Protein AF-A0A9E6CEK7-F1 (afdb_monomer)

Foldseek 3Di:
DVVVVVVVVVVVVVVVVVVQVVVLVVVVVVLVVVQVVQVVVVWDKDWDADPDDDPPPDDSGDIDTDDPDDPCVVPNDD

pLDDT: mean 76.99, std 12.07, range [49.81, 93.88]

Solvent-accessible surface area (backbone atoms only — not comparable to full-atom values): 4801 Å² total; per-residue (Å²): 114,77,65,59,58,52,54,51,46,53,55,50,52,55,51,50,52,52,50,47,50,52,52,45,52,53,50,43,52,51,52,49,54,54,46,51,56,42,47,76,73,72,38,60,68,50,76,47,80,48,94,68,70,57,94,90,71,74,62,71,48,51,79,48,69,66,76,93,71,58,66,50,80,77,75,47,84,130

Radius of gyration: 18.06 Å; Cα contacts (8 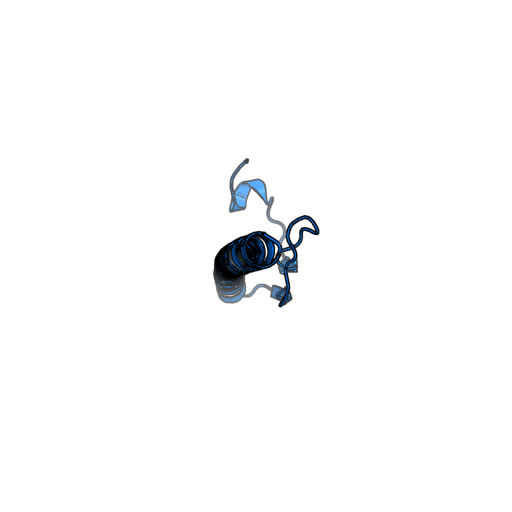Å, |Δi|>4): 52; chains: 1; bounding box: 44×20×52 Å

Mean predicted aligned error: 8.45 Å

Structure (mmCIF, N/CA/C/O backbone):
data_AF-A0A9E6CEK7-F1
#
_entry.id   AF-A0A9E6CEK7-F1
#
loop_
_atom_site.group_PDB
_atom_site.id
_atom_site.type_symbol
_atom_site.label_atom_id
_atom_site.label_alt_id
_atom_site.label_comp_id
_atom_site.label_asym_id
_atom_site.label_entity_id
_atom_site.label_seq_id
_atom_site.pdbx_PDB_ins_code
_atom_site.Cartn_x
_atom_site.Cartn_y
_atom_site.Cartn_z
_atom_site.occupancy
_atom_site.B_iso_or_equiv
_atom_site.auth_seq_id
_atom_site.auth_comp_id
_atom_site.auth_asym_id
_atom_site.auth_atom_id
_atom_site.pdbx_PDB_model_num
ATOM 1 N N . MET A 1 1 ? 24.266 -3.679 -30.775 1.00 51.94 1 MET A N 1
ATOM 2 C CA . MET A 1 1 ? 22.792 -3.555 -30.697 1.00 51.94 1 MET A CA 1
ATOM 3 C C . MET A 1 1 ? 22.167 -4.334 -29.540 1.00 51.94 1 MET A C 1
ATOM 5 O O . MET A 1 1 ? 21.438 -3.722 -28.783 1.00 51.94 1 MET A O 1
ATOM 9 N N . GLY A 1 2 ? 22.452 -5.627 -29.318 1.00 58.06 2 GLY A N 1
ATOM 10 C CA . GLY A 1 2 ? 21.818 -6.383 -28.212 1.00 58.06 2 GLY A CA 1
ATOM 11 C C . GLY A 1 2 ? 22.157 -5.924 -26.778 1.00 58.06 2 GLY A C 1
ATOM 12 O O . GLY A 1 2 ? 21.359 -6.136 -25.872 1.00 58.06 2 GLY A O 1
ATOM 13 N N . TYR A 1 3 ? 23.312 -5.280 -26.569 1.00 61.75 3 TYR A N 1
ATOM 14 C CA . TYR A 1 3 ? 23.701 -4.711 -25.268 1.00 61.75 3 TYR A CA 1
ATOM 15 C C . TYR A 1 3 ? 22.901 -3.448 -24.910 1.00 61.75 3 TYR A C 1
ATOM 17 O O . TYR A 1 3 ? 22.573 -3.234 -23.752 1.00 61.75 3 TYR A O 1
ATOM 25 N N . GLU A 1 4 ? 22.494 -2.668 -25.912 1.00 82.69 4 GLU A N 1
ATOM 26 C CA . GLU A 1 4 ? 21.802 -1.390 -25.718 1.00 82.69 4 GLU A CA 1
ATOM 27 C C . GLU A 1 4 ? 20.368 -1.579 -25.202 1.00 82.69 4 GLU A C 1
ATOM 29 O O . GLU A 1 4 ? 19.941 -0.887 -24.282 1.00 82.69 4 GLU A O 1
ATOM 34 N N . LEU A 1 5 ? 19.648 -2.582 -25.720 1.00 92.00 5 LEU A N 1
ATOM 35 C CA . LEU A 1 5 ? 18.304 -2.918 -25.238 1.00 92.00 5 LEU A CA 1
ATOM 36 C C . LEU A 1 5 ? 18.319 -3.538 -23.836 1.00 92.00 5 LEU A C 1
ATOM 38 O O . LEU A 1 5 ? 17.416 -3.271 -23.049 1.00 92.00 5 LEU A O 1
ATOM 42 N N . LYS A 1 6 ? 19.339 -4.344 -23.508 1.00 91.06 6 LYS A N 1
ATOM 43 C CA . LYS A 1 6 ? 19.492 -4.919 -22.161 1.00 91.06 6 LYS A CA 1
ATOM 44 C C . LYS A 1 6 ? 19.745 -3.835 -21.120 1.00 91.06 6 LYS A C 1
ATOM 46 O O . LYS A 1 6 ? 19.107 -3.853 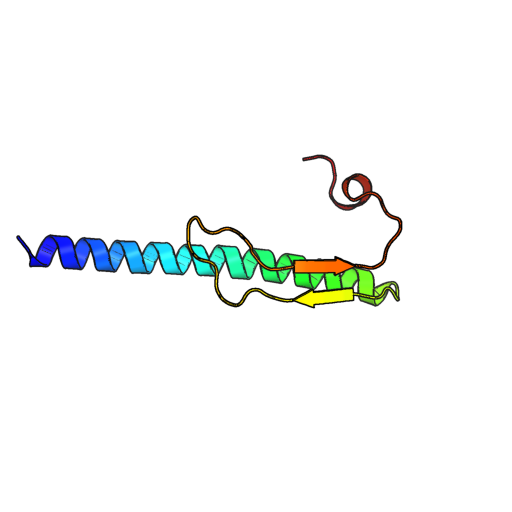-20.072 1.00 91.06 6 LYS A O 1
ATOM 51 N N . ASP A 1 7 ? 20.617 -2.881 -21.429 1.00 93.19 7 ASP A N 1
ATOM 52 C CA . ASP A 1 7 ? 20.917 -1.767 -20.529 1.00 93.19 7 ASP A CA 1
ATOM 53 C C . ASP A 1 7 ? 19.726 -0.813 -20.389 1.00 93.19 7 ASP A C 1
ATOM 55 O O . ASP A 1 7 ? 19.443 -0.337 -19.288 1.00 93.19 7 ASP A O 1
ATOM 59 N N . LEU A 1 8 ? 19.001 -0.554 -21.484 1.00 93.81 8 LEU A N 1
ATOM 60 C CA . LEU A 1 8 ? 17.770 0.235 -21.448 1.00 93.81 8 LEU A CA 1
ATOM 61 C C . LEU A 1 8 ? 16.717 -0.445 -20.566 1.00 93.81 8 LEU A C 1
ATOM 63 O O . LEU A 1 8 ? 16.170 0.194 -19.671 1.00 93.81 8 LEU A O 1
ATOM 67 N N . TRP A 1 9 ? 16.492 -1.748 -20.760 1.00 90.44 9 TRP A N 1
ATOM 68 C CA . TRP A 1 9 ? 15.566 -2.523 -19.939 1.00 90.44 9 TRP A CA 1
ATOM 69 C C . TRP A 1 9 ? 15.964 -2.525 -18.462 1.00 90.44 9 TRP A C 1
ATOM 71 O O . TRP A 1 9 ? 15.123 -2.244 -17.617 1.00 90.44 9 TRP A O 1
ATOM 81 N N . ALA A 1 10 ? 17.237 -2.772 -18.139 1.00 92.69 10 ALA A N 1
ATOM 82 C CA . ALA A 1 10 ? 17.706 -2.796 -16.754 1.00 92.69 10 ALA A CA 1
ATOM 83 C C . ALA A 1 10 ? 17.485 -1.451 -16.041 1.00 92.69 10 ALA A C 1
ATOM 85 O O . ALA A 1 10 ? 17.061 -1.422 -14.887 1.00 92.69 10 ALA A O 1
ATOM 86 N N . LYS A 1 11 ? 17.724 -0.328 -16.734 1.00 93.88 11 LYS A N 1
ATOM 87 C CA . LYS A 1 11 ? 17.448 1.016 -16.202 1.00 93.88 11 LYS A CA 1
ATOM 88 C C . LYS A 1 11 ? 15.953 1.250 -15.994 1.00 93.88 11 LYS A C 1
ATOM 90 O O . LYS A 1 11 ? 15.567 1.807 -14.966 1.00 93.88 11 LYS A O 1
ATOM 95 N N . THR A 1 12 ? 15.121 0.828 -16.946 1.00 90.56 12 THR A N 1
ATOM 96 C CA . THR A 1 12 ? 13.663 0.948 -16.844 1.00 90.56 12 THR A CA 1
ATOM 97 C C . THR A 1 12 ? 13.109 0.100 -15.701 1.00 90.56 12 THR A C 1
ATOM 99 O O . THR A 1 12 ? 12.400 0.642 -14.860 1.00 90.56 12 THR A O 1
ATOM 102 N N . ASP A 1 13 ? 13.469 -1.183 -15.619 1.00 87.62 13 ASP A N 1
ATOM 103 C CA . ASP A 1 13 ? 13.028 -2.105 -14.561 1.00 87.62 13 ASP A CA 1
ATOM 104 C C . ASP A 1 13 ? 13.437 -1.592 -13.175 1.00 87.62 13 ASP A C 1
ATOM 106 O O . ASP A 1 13 ? 12.598 -1.485 -12.284 1.00 87.62 13 ASP A O 1
ATOM 110 N N . ALA A 1 14 ? 14.689 -1.151 -13.006 1.00 90.50 14 ALA A N 1
ATOM 111 C CA . ALA A 1 14 ? 15.147 -0.578 -11.742 1.00 90.50 14 ALA A CA 1
ATOM 112 C C . ALA A 1 14 ? 14.344 0.671 -11.335 1.00 90.50 14 ALA A C 1
ATOM 114 O O . ALA A 1 14 ? 13.985 0.830 -10.165 1.00 90.50 14 ALA A O 1
ATOM 115 N N . ARG A 1 15 ? 14.034 1.559 -12.291 1.00 91.88 15 ARG A N 1
ATOM 116 C CA . ARG A 1 15 ? 13.241 2.763 -12.013 1.00 91.88 15 ARG A CA 1
ATOM 117 C C . ARG A 1 15 ? 11.793 2.426 -11.672 1.00 91.88 15 ARG A C 1
ATOM 119 O O . ARG A 1 15 ? 11.267 3.007 -10.727 1.00 91.88 15 ARG A O 1
ATOM 126 N N . VAL A 1 16 ? 11.166 1.514 -12.415 1.00 87.12 16 VAL A N 1
ATOM 127 C CA . VAL A 1 16 ? 9.787 1.073 -12.155 1.00 87.12 16 VAL A CA 1
ATOM 128 C C . VAL A 1 16 ? 9.695 0.444 -10.769 1.00 87.12 16 VAL A C 1
ATOM 130 O O . VAL A 1 16 ? 8.892 0.913 -9.971 1.00 87.12 16 VAL A O 1
ATOM 133 N N . ARG A 1 17 ? 10.591 -0.489 -10.424 1.00 83.44 17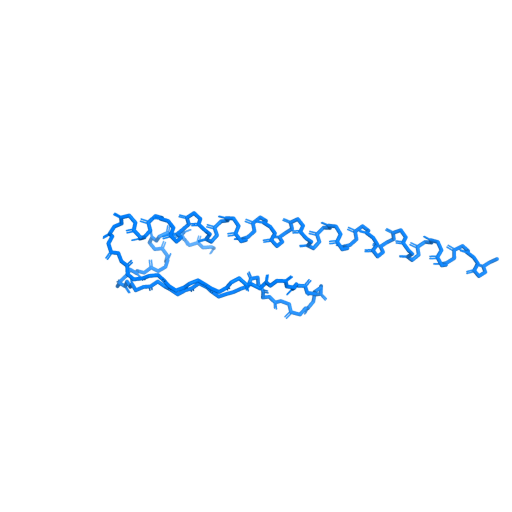 ARG A N 1
ATOM 134 C CA . ARG A 1 17 ? 10.621 -1.121 -9.093 1.00 83.44 17 ARG A CA 1
ATOM 135 C C . ARG A 1 17 ? 10.798 -0.129 -7.953 1.00 83.44 17 ARG A C 1
ATOM 137 O O . ARG A 1 17 ? 10.156 -0.251 -6.916 1.00 83.44 17 ARG A O 1
ATOM 144 N N . SER A 1 18 ? 11.657 0.872 -8.141 1.00 87.00 18 SER A N 1
ATOM 145 C CA . SER A 1 18 ? 11.829 1.933 -7.147 1.00 87.00 18 SER A CA 1
ATOM 146 C C . SER A 1 18 ? 10.544 2.735 -6.937 1.00 87.00 18 SER A C 1
ATOM 148 O O . SER A 1 18 ? 10.240 3.082 -5.801 1.00 87.00 18 SER A O 1
ATOM 150 N N . LEU A 1 19 ? 9.810 3.041 -8.010 1.00 86.62 19 LEU A N 1
ATOM 151 C CA . LEU A 1 19 ? 8.544 3.771 -7.922 1.00 86.62 19 LEU A CA 1
ATOM 152 C C . LEU A 1 19 ? 7.443 2.910 -7.300 1.00 86.62 19 LEU A C 1
ATOM 154 O O . LEU A 1 19 ? 6.681 3.406 -6.479 1.00 86.62 19 LEU A O 1
ATOM 158 N N . GLU A 1 20 ? 7.370 1.625 -7.650 1.00 81.81 20 GLU A N 1
ATOM 159 C CA . GLU A 1 20 ? 6.448 0.681 -7.012 1.00 81.81 20 GLU A CA 1
ATOM 160 C C . GLU A 1 20 ? 6.675 0.641 -5.501 1.00 81.81 20 GLU A C 1
ATOM 162 O O . GLU A 1 20 ? 5.722 0.794 -4.740 1.00 81.81 20 GLU A O 1
ATOM 167 N N . GLN A 1 21 ? 7.933 0.512 -5.069 1.00 81.81 21 GLN A N 1
ATOM 168 C CA . GLN A 1 21 ? 8.276 0.497 -3.650 1.00 81.81 21 GLN A CA 1
ATOM 169 C C . GLN A 1 21 ? 7.866 1.800 -2.950 1.00 81.81 21 GLN A C 1
ATOM 171 O O . GLN A 1 21 ? 7.255 1.753 -1.887 1.00 81.81 21 GLN A O 1
ATOM 176 N N . GLU A 1 22 ? 8.134 2.958 -3.559 1.00 86.44 22 GLU A N 1
ATOM 177 C CA . GLU A 1 22 ? 7.761 4.263 -2.999 1.00 86.44 22 GLU A CA 1
ATOM 178 C C . GLU A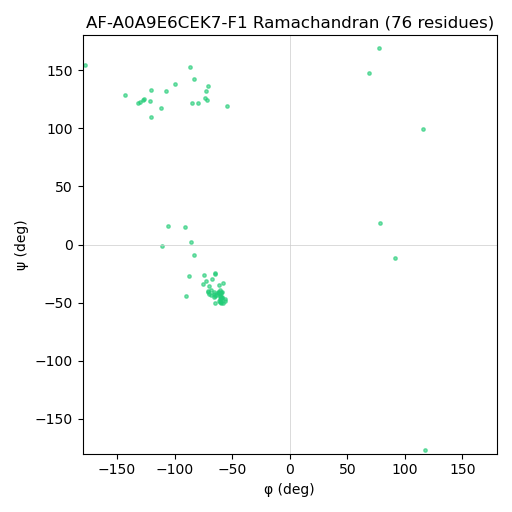 1 22 ? 6.238 4.409 -2.827 1.00 86.44 22 GLU A C 1
ATOM 180 O O . GLU A 1 22 ? 5.764 4.900 -1.797 1.00 86.44 22 GLU A O 1
ATOM 185 N N . ILE A 1 23 ? 5.455 3.937 -3.802 1.00 82.81 23 ILE A N 1
ATOM 186 C CA . ILE A 1 23 ? 3.988 3.943 -3.726 1.00 82.81 23 ILE A CA 1
ATOM 187 C C . ILE A 1 23 ? 3.508 3.012 -2.603 1.00 82.81 23 ILE A C 1
ATOM 189 O O . ILE A 1 23 ? 2.641 3.399 -1.814 1.00 82.81 23 ILE A O 1
ATOM 193 N N . VAL A 1 24 ? 4.076 1.805 -2.505 1.00 79.81 24 VAL A N 1
ATOM 194 C CA . VAL A 1 24 ? 3.750 0.834 -1.448 1.00 79.81 24 VAL A CA 1
ATOM 195 C C . VAL A 1 24 ? 4.039 1.410 -0.071 1.00 79.81 24 VAL A C 1
ATOM 197 O O . VAL A 1 24 ? 3.157 1.400 0.788 1.00 79.81 24 VAL A O 1
ATOM 200 N N . ASP A 1 25 ? 5.233 1.962 0.127 1.00 83.50 25 ASP A N 1
ATOM 201 C CA . ASP A 1 25 ? 5.649 2.534 1.405 1.00 83.50 25 ASP A CA 1
ATOM 202 C C . ASP A 1 25 ? 4.744 3.704 1.802 1.00 83.50 25 ASP A C 1
ATOM 204 O O . ASP A 1 25 ? 4.316 3.803 2.955 1.00 83.50 25 ASP A O 1
ATOM 208 N N . THR A 1 26 ? 4.388 4.558 0.839 1.00 85.56 26 THR A N 1
ATOM 209 C CA . THR A 1 26 ? 3.458 5.673 1.055 1.00 85.56 26 THR A CA 1
ATOM 210 C C . THR A 1 26 ? 2.097 5.172 1.537 1.00 85.56 26 THR A C 1
ATOM 212 O O . THR A 1 26 ? 1.578 5.655 2.547 1.00 85.56 26 THR A O 1
ATOM 215 N N . PHE A 1 27 ? 1.524 4.175 0.857 1.00 81.44 27 PHE A N 1
ATOM 216 C CA . PHE A 1 27 ? 0.201 3.659 1.202 1.00 81.44 27 PHE A CA 1
ATOM 217 C C . PHE A 1 27 ? 0.203 2.892 2.529 1.00 81.44 27 PHE A C 1
ATOM 219 O O . PHE A 1 27 ? -0.682 3.096 3.358 1.00 81.44 27 PHE A O 1
ATOM 226 N N . ILE A 1 28 ? 1.217 2.059 2.779 1.00 81.12 28 ILE A N 1
ATOM 227 C CA . ILE A 1 28 ? 1.368 1.341 4.052 1.00 81.12 28 ILE A CA 1
ATOM 228 C C . ILE A 1 28 ? 1.494 2.329 5.211 1.00 81.12 28 ILE A C 1
ATOM 230 O O . ILE A 1 28 ? 0.839 2.147 6.236 1.00 81.12 28 ILE A O 1
ATOM 234 N N . ASN A 1 29 ? 2.290 3.390 5.062 1.00 86.38 29 ASN A N 1
ATOM 235 C CA . ASN A 1 29 ? 2.427 4.403 6.105 1.00 86.38 29 ASN A CA 1
ATOM 236 C C . ASN A 1 29 ? 1.096 5.105 6.391 1.00 86.38 29 ASN A C 1
ATOM 238 O O . ASN A 1 29 ? 0.739 5.261 7.557 1.00 86.38 29 ASN A O 1
ATOM 242 N N . PHE A 1 30 ? 0.321 5.438 5.358 1.00 85.81 30 PHE A N 1
ATOM 243 C CA . PHE A 1 30 ? -1.033 5.958 5.541 1.00 85.81 30 PHE A CA 1
ATOM 244 C C . PHE A 1 30 ? -1.924 4.979 6.325 1.00 85.81 30 PHE A C 1
ATOM 246 O O . PHE A 1 30 ? -2.516 5.362 7.334 1.00 85.81 30 PHE A O 1
ATOM 253 N N . LEU A 1 31 ? -1.968 3.700 5.932 1.00 83.69 31 LEU A N 1
ATOM 254 C CA . LEU A 1 31 ? -2.768 2.687 6.632 1.00 83.69 31 LEU A CA 1
ATOM 255 C C . LEU A 1 31 ? -2.330 2.491 8.090 1.00 83.69 31 LEU A C 1
ATOM 257 O O . LEU A 1 31 ? -3.179 2.277 8.956 1.00 83.69 31 LEU A O 1
ATOM 261 N N . ARG A 1 32 ? -1.029 2.602 8.386 1.00 84.94 32 ARG A N 1
ATOM 262 C CA . ARG A 1 32 ? -0.503 2.565 9.761 1.00 84.94 32 ARG A CA 1
ATOM 263 C C . ARG A 1 32 ? -1.002 3.741 10.591 1.00 84.94 32 ARG A C 1
ATOM 265 O O . ARG A 1 32 ? -1.383 3.531 11.740 1.00 84.94 32 ARG A O 1
ATOM 272 N N . GLU A 1 33 ? -1.019 4.952 10.043 1.00 89.31 33 GLU A N 1
ATOM 273 C CA . GLU A 1 33 ? -1.541 6.123 10.758 1.00 89.31 33 GLU A CA 1
ATOM 274 C C . GLU A 1 33 ? -3.049 6.004 11.014 1.00 89.31 33 GLU A C 1
ATOM 276 O O . GLU A 1 33 ? -3.501 6.247 12.134 1.00 89.31 33 GLU A O 1
ATOM 281 N N . VAL A 1 34 ? -3.818 5.512 10.036 1.00 85.38 34 VAL A N 1
ATOM 282 C CA . VAL A 1 34 ? -5.247 5.205 10.223 1.00 85.38 34 VAL A CA 1
ATOM 283 C C . VAL A 1 34 ? -5.436 4.145 11.317 1.00 85.38 34 VAL A C 1
ATOM 285 O O . VAL A 1 34 ? -6.240 4.325 12.230 1.00 85.38 34 VAL A O 1
ATOM 288 N N . ALA A 1 35 ? -4.664 3.057 11.285 1.00 85.12 35 ALA A N 1
ATOM 289 C CA . ALA A 1 35 ? -4.726 2.013 12.304 1.00 85.12 35 ALA A CA 1
ATOM 290 C C . ALA A 1 35 ? -4.417 2.554 13.710 1.00 85.12 35 ALA A C 1
ATOM 292 O O . ALA A 1 35 ? -5.153 2.268 14.656 1.00 85.12 35 ALA A O 1
ATOM 293 N N . LYS A 1 36 ? -3.365 3.373 13.853 1.00 87.00 36 LYS A N 1
ATOM 294 C CA . LYS A 1 36 ? -3.010 4.028 15.123 1.00 87.00 36 LYS A CA 1
ATOM 295 C C . LYS A 1 36 ? -4.143 4.909 15.637 1.00 87.00 36 LYS A C 1
ATOM 297 O O . LYS A 1 36 ? -4.463 4.830 16.821 1.00 87.00 36 LYS A O 1
ATOM 302 N N . HIS A 1 37 ? -4.755 5.704 14.760 1.00 88.06 37 HIS A N 1
ATOM 303 C CA . HIS A 1 37 ? -5.873 6.575 15.115 1.00 88.06 37 HIS A CA 1
ATOM 304 C C . HIS A 1 37 ? -7.028 5.787 15.749 1.00 88.06 37 HIS A C 1
ATOM 306 O O . HIS A 1 37 ? -7.516 6.151 16.817 1.00 88.06 37 HIS A O 1
ATOM 312 N N . TYR A 1 38 ? -7.420 4.660 15.151 1.00 85.44 38 TYR A N 1
ATOM 313 C CA . TYR A 1 38 ? -8.517 3.838 15.671 1.00 85.44 38 TYR A CA 1
ATOM 314 C C . TYR A 1 38 ? -8.149 3.012 16.906 1.00 85.44 38 TYR A C 1
ATOM 316 O O . TYR A 1 38 ? -8.974 2.868 17.811 1.00 85.44 38 TYR A O 1
ATOM 324 N N . LEU A 1 39 ? -6.906 2.531 17.003 1.00 85.44 39 LEU A N 1
ATOM 325 C CA . LEU A 1 39 ? -6.408 1.884 18.221 1.00 85.44 39 LEU A CA 1
ATOM 326 C C . LEU A 1 39 ? -6.442 2.840 19.422 1.00 85.44 39 LEU A C 1
ATOM 328 O O . LEU A 1 39 ? -6.826 2.435 20.517 1.00 85.44 39 LEU A O 1
ATOM 332 N N . GLN A 1 40 ? -6.103 4.119 19.225 1.00 89.50 40 GLN A N 1
ATOM 333 C CA . GLN A 1 40 ? -6.175 5.145 20.275 1.00 89.50 40 GLN A CA 1
ATOM 334 C C . GLN A 1 40 ? -7.608 5.416 20.758 1.00 89.50 40 GLN A C 1
ATOM 336 O O . GLN A 1 40 ? -7.797 5.830 21.898 1.00 89.50 40 GLN A O 1
ATOM 341 N N . GLN A 1 41 ? -8.615 5.142 19.927 1.00 88.06 41 GLN A N 1
ATOM 342 C CA . GLN A 1 41 ? -10.031 5.215 20.300 1.00 88.06 41 GLN A CA 1
ATOM 343 C C . GLN A 1 41 ? -10.552 3.926 20.961 1.00 88.06 41 GLN A C 1
ATOM 345 O O . GLN A 1 41 ? -11.740 3.830 21.263 1.00 88.06 41 GLN A O 1
ATOM 350 N N . GLY A 1 42 ? -9.691 2.924 21.170 1.00 86.75 42 GLY A N 1
ATOM 351 C CA . GLY A 1 42 ? -10.062 1.640 21.765 1.00 86.75 42 GLY A CA 1
ATOM 352 C C . GLY A 1 42 ? -10.756 0.671 20.805 1.00 86.75 42 GLY A C 1
ATOM 353 O O . GLY A 1 42 ? -11.404 -0.265 21.270 1.00 86.75 42 GLY A O 1
ATOM 354 N N . ARG A 1 43 ? -10.647 0.875 19.484 1.00 86.25 43 ARG A N 1
ATOM 355 C CA . ARG A 1 43 ? -11.261 -0.016 18.488 1.00 86.25 43 ARG A CA 1
ATOM 356 C C . ARG A 1 43 ? -10.370 -1.196 18.126 1.00 86.25 43 ARG A C 1
ATOM 358 O O . ARG A 1 43 ? -9.142 -1.097 18.157 1.00 86.25 43 ARG A O 1
ATOM 365 N N . LEU A 1 44 ? -10.996 -2.296 17.707 1.00 84.94 44 LEU A N 1
ATOM 366 C CA . LEU A 1 44 ? -10.286 -3.427 17.126 1.00 84.94 44 LEU A CA 1
ATOM 367 C C . LEU A 1 44 ? -9.810 -3.076 15.708 1.00 84.94 44 LEU A C 1
ATOM 369 O O . LEU A 1 44 ? -10.598 -2.692 14.841 1.00 84.94 44 LEU A O 1
ATOM 373 N N . VAL A 1 45 ? -8.511 -3.250 15.463 1.00 82.44 45 VAL A N 1
ATOM 374 C CA . VAL A 1 45 ? -7.895 -3.024 14.153 1.00 82.44 45 VAL A CA 1
ATOM 375 C C . VAL A 1 45 ? -7.125 -4.267 13.728 1.00 82.44 45 VAL A C 1
ATOM 377 O O . VAL A 1 45 ? -6.241 -4.737 14.443 1.00 82.44 45 VAL A O 1
ATOM 380 N N . TYR A 1 46 ? -7.436 -4.782 12.540 1.00 78.88 46 TYR A N 1
ATOM 381 C CA . TYR A 1 46 ? -6.664 -5.822 11.872 1.00 78.88 46 TYR A CA 1
ATOM 382 C C . TYR A 1 46 ? -5.989 -5.237 10.635 1.00 78.88 46 TYR A C 1
ATOM 384 O O . TYR A 1 46 ? -6.655 -4.812 9.688 1.00 78.88 46 TYR A O 1
ATOM 392 N N . PHE A 1 47 ? -4.657 -5.240 10.629 1.00 76.50 47 PHE A N 1
ATOM 393 C CA . PHE A 1 47 ? -3.870 -4.730 9.517 1.00 76.50 47 PHE A CA 1
ATOM 394 C C . PHE A 1 47 ? -2.959 -5.815 8.948 1.00 76.50 47 PHE A C 1
ATOM 396 O O . PHE A 1 47 ? -2.151 -6.400 9.670 1.00 76.50 47 PHE A O 1
ATOM 403 N N . ARG A 1 48 ? -3.091 -6.077 7.644 1.00 75.88 48 ARG A N 1
ATOM 404 C CA . ARG A 1 48 ? -2.198 -6.958 6.892 1.00 75.88 48 ARG A CA 1
ATOM 405 C C . ARG A 1 48 ? -1.553 -6.178 5.752 1.00 75.88 48 ARG A C 1
ATOM 407 O O . ARG A 1 48 ? -2.212 -5.832 4.769 1.00 75.88 48 ARG A O 1
ATOM 414 N N . GLU A 1 49 ? -0.257 -5.941 5.900 1.00 69.00 49 GLU A N 1
ATOM 415 C CA . GLU A 1 49 ? 0.595 -5.325 4.886 1.00 69.00 49 GLU A CA 1
ATOM 416 C C . GLU A 1 49 ? 0.814 -6.295 3.718 1.00 69.00 49 GLU A C 1
ATOM 418 O O . GLU A 1 49 ? 1.066 -7.486 3.930 1.00 69.00 49 GLU A O 1
ATOM 423 N N . ASN A 1 50 ? 0.735 -5.792 2.484 1.00 66.00 50 ASN A N 1
ATOM 424 C CA . ASN A 1 50 ? 1.281 -6.514 1.340 1.00 66.00 50 ASN A CA 1
ATOM 425 C C . ASN A 1 50 ? 2.767 -6.181 1.244 1.00 66.00 50 ASN A C 1
ATOM 427 O O . ASN A 1 50 ? 3.143 -5.021 1.126 1.00 66.00 50 ASN A O 1
ATOM 431 N N . THR A 1 51 ? 3.610 -7.206 1.293 1.00 60.94 51 THR A N 1
ATOM 432 C CA . THR A 1 51 ? 5.068 -7.050 1.208 1.00 60.94 51 THR A CA 1
ATOM 433 C C . THR A 1 51 ? 5.569 -6.940 -0.230 1.00 60.94 51 THR A C 1
ATOM 435 O O . THR A 1 51 ? 6.746 -6.670 -0.443 1.00 60.94 51 THR A O 1
ATOM 438 N N . VAL A 1 52 ? 4.698 -7.185 -1.213 1.00 59.34 52 VAL A N 1
ATOM 439 C CA . VAL A 1 52 ? 5.011 -7.156 -2.643 1.00 59.34 52 VAL A CA 1
ATOM 440 C C . VAL A 1 52 ? 3.807 -6.587 -3.386 1.00 59.34 52 VAL A C 1
ATOM 442 O O . VAL A 1 52 ? 2.688 -7.061 -3.192 1.00 59.34 52 VAL A O 1
ATOM 445 N N . VAL A 1 53 ? 4.039 -5.586 -4.233 1.00 61.69 53 VAL A N 1
ATOM 446 C CA . VAL A 1 53 ? 3.054 -5.076 -5.191 1.00 61.69 53 VAL A CA 1
ATOM 447 C C . VAL A 1 53 ? 3.706 -5.087 -6.560 1.00 61.69 53 VAL A C 1
ATOM 449 O O . VAL A 1 53 ? 4.779 -4.518 -6.737 1.00 61.69 53 VAL A O 1
ATOM 452 N N . HIS A 1 54 ? 3.061 -5.761 -7.506 1.00 59.66 54 HIS A N 1
ATOM 453 C CA . HIS A 1 54 ? 3.477 -5.793 -8.899 1.00 59.66 54 HIS A CA 1
ATOM 454 C C . HIS A 1 54 ? 2.643 -4.801 -9.716 1.00 59.66 54 HIS A C 1
ATOM 456 O O . HIS A 1 54 ? 1.421 -4.697 -9.545 1.00 59.66 54 HIS A O 1
ATOM 462 N N . TYR A 1 55 ? 3.295 -4.080 -10.623 1.00 49.81 55 TYR A N 1
ATOM 463 C CA . TYR A 1 55 ? 2.671 -3.156 -11.557 1.00 49.81 55 TYR A CA 1
ATOM 464 C C . TYR A 1 55 ? 1.585 -3.882 -12.352 1.00 49.81 55 TYR A C 1
ATOM 466 O O . TYR A 1 55 ? 1.854 -4.845 -13.067 1.00 49.81 55 TYR A O 1
ATOM 474 N N . GLY A 1 56 ? 0.344 -3.410 -12.226 1.00 54.12 56 GLY A N 1
ATOM 475 C CA . GLY A 1 56 ? -0.816 -3.964 -12.926 1.00 54.12 56 GLY A CA 1
ATOM 476 C C . GLY A 1 56 ? -1.590 -5.053 -12.178 1.00 54.12 56 GLY A C 1
ATOM 477 O O . GLY A 1 56 ? -2.708 -5.348 -12.590 1.00 54.12 56 GLY A O 1
ATOM 478 N N . GLU A 1 57 ? -1.074 -5.603 -11.073 1.00 58.34 57 GLU A N 1
ATOM 479 C CA . GLU A 1 57 ? -1.810 -6.615 -10.290 1.00 58.34 57 GLU A CA 1
ATOM 480 C C . GLU A 1 57 ? -2.739 -5.994 -9.237 1.00 58.34 57 GLU A C 1
ATOM 482 O O . GLU A 1 57 ? -3.788 -6.559 -8.933 1.00 58.34 57 GLU A O 1
ATOM 487 N N . GLY A 1 58 ? -2.415 -4.789 -8.753 1.00 53.81 58 GLY A N 1
ATOM 488 C CA . GLY A 1 58 ? -3.228 -4.056 -7.782 1.00 53.81 58 GLY A CA 1
ATOM 489 C C . GLY A 1 58 ? -3.247 -4.697 -6.386 1.00 53.81 58 GLY A C 1
ATOM 490 O O . GLY A 1 58 ? -3.188 -5.909 -6.214 1.00 53.81 58 GLY A O 1
ATOM 491 N N . GLY A 1 59 ? -3.344 -3.861 -5.351 1.00 58.47 59 GLY A N 1
ATOM 492 C CA . GLY A 1 59 ? -3.494 -4.308 -3.963 1.00 58.47 59 GLY A CA 1
ATOM 493 C C . GLY A 1 59 ? -2.308 -3.931 -3.083 1.00 58.47 59 GLY A C 1
ATOM 494 O O . GLY A 1 59 ? -1.304 -4.629 -3.026 1.00 58.47 59 GLY A O 1
ATOM 495 N N . PHE A 1 60 ? -2.469 -2.853 -2.319 1.00 61.56 60 PHE A N 1
ATOM 496 C CA . PHE A 1 60 ? -1.469 -2.324 -1.382 1.00 61.56 60 PHE A CA 1
ATOM 497 C C . PHE A 1 60 ? -1.602 -2.892 0.047 1.00 61.56 60 PHE A C 1
ATOM 499 O O . PHE A 1 60 ? -1.039 -2.356 0.998 1.00 61.56 60 PHE A O 1
ATOM 506 N N . GLY A 1 61 ? -2.3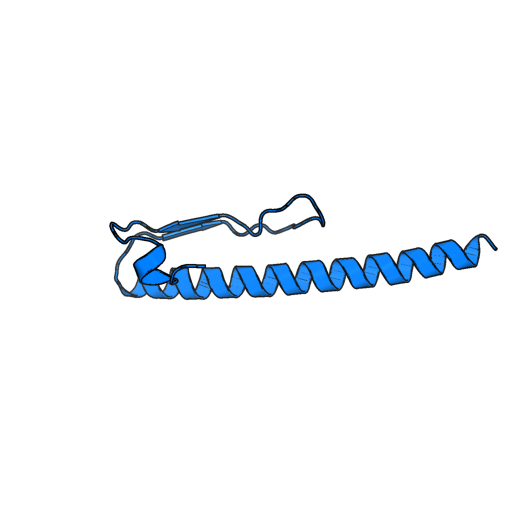62 -3.977 0.214 1.00 62.25 61 GLY A N 1
ATOM 507 C CA . GLY A 1 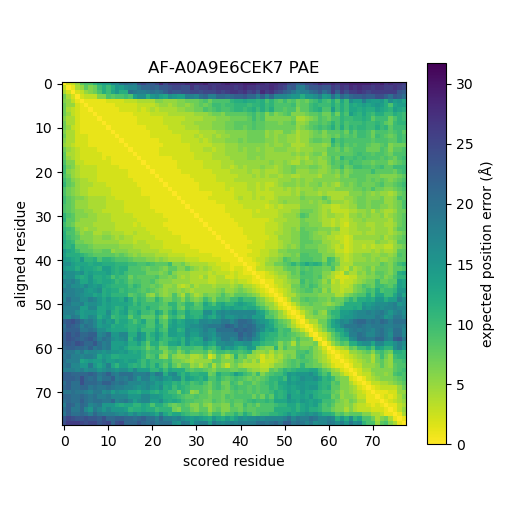61 ? -2.682 -4.589 1.506 1.00 62.25 61 GLY A CA 1
ATOM 508 C C . GLY A 1 61 ? -4.175 -4.559 1.821 1.00 62.25 61 GLY A C 1
ATOM 509 O O . GLY A 1 61 ? -4.997 -4.124 1.013 1.00 62.25 61 GLY A O 1
ATOM 510 N N . LYS A 1 62 ? -4.527 -5.043 3.016 1.00 65.12 62 LYS A N 1
ATOM 511 C CA . LYS A 1 62 ? -5.895 -5.010 3.546 1.00 65.12 62 LYS A CA 1
ATOM 512 C C . LYS A 1 62 ? -5.876 -4.480 4.977 1.00 65.12 62 LYS 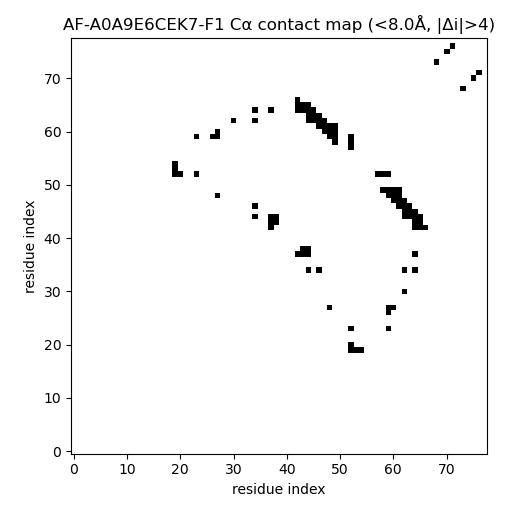A C 1
ATOM 514 O O . LYS A 1 62 ? -5.256 -5.076 5.857 1.00 65.12 62 LYS A O 1
ATOM 519 N N . LEU A 1 63 ? -6.600 -3.388 5.207 1.00 68.62 63 LEU A N 1
ATOM 520 C CA . LEU A 1 63 ? -6.906 -2.862 6.535 1.00 68.62 63 LEU A CA 1
ATOM 521 C C . LEU A 1 63 ? -8.382 -3.133 6.838 1.00 68.62 63 LEU A C 1
ATOM 523 O O . LEU A 1 63 ? -9.251 -2.913 5.997 1.00 68.62 63 LEU A O 1
ATOM 527 N N . THR A 1 64 ? -8.671 -3.662 8.021 1.00 73.31 64 THR A N 1
ATOM 528 C CA . THR A 1 64 ? -10.034 -3.881 8.511 1.00 73.31 64 THR A CA 1
ATOM 529 C C . THR A 1 64 ? -10.135 -3.287 9.905 1.00 73.31 64 THR A C 1
ATOM 531 O O . THR A 1 64 ? -9.358 -3.632 10.792 1.00 73.31 64 THR A O 1
ATOM 534 N N . ILE A 1 65 ? -11.075 -2.365 10.075 1.00 74.81 65 ILE A N 1
ATOM 535 C CA . ILE A 1 65 ? -11.316 -1.640 11.320 1.00 74.81 65 ILE A CA 1
ATOM 536 C C . ILE A 1 65 ? -12.747 -1.940 11.739 1.00 74.81 65 ILE A C 1
ATOM 538 O O . ILE A 1 65 ? -13.658 -1.881 10.913 1.00 74.81 65 ILE A O 1
ATOM 542 N N . GLU A 1 66 ? -12.941 -2.278 13.007 1.00 72.06 66 GLU A N 1
ATOM 543 C CA . GLU A 1 66 ? -14.276 -2.378 13.580 1.00 72.06 66 GLU A CA 1
ATOM 544 C C . GLU A 1 66 ? -14.863 -0.971 13.738 1.00 72.06 66 GLU A C 1
ATOM 546 O O . GLU A 1 66 ? -14.256 -0.090 14.352 1.00 72.06 66 GLU A O 1
ATOM 551 N N . GLY A 1 67 ? -16.033 -0.729 13.157 1.00 68.81 67 GLY A N 1
ATOM 552 C CA . GLY A 1 67 ? -16.679 0.574 13.210 1.00 68.81 67 GLY A CA 1
ATOM 553 C C . GLY A 1 67 ? -18.035 0.572 12.521 1.00 68.81 67 GLY A C 1
ATOM 554 O O . GLY A 1 67 ? -18.283 -0.223 11.619 1.00 68.81 67 GLY A O 1
ATOM 555 N N . ASN A 1 68 ? -18.895 1.493 12.951 1.00 72.75 68 ASN A N 1
ATOM 556 C CA . ASN A 1 68 ? -20.218 1.735 12.364 1.00 72.75 68 ASN A CA 1
ATOM 557 C C . ASN A 1 68 ? -20.237 3.034 11.538 1.00 72.75 68 ASN A C 1
ATOM 559 O O . ASN A 1 68 ? -21.296 3.605 11.297 1.00 72.75 68 ASN A O 1
ATOM 563 N N . GLU A 1 69 ? -19.057 3.545 11.193 1.00 72.81 69 GLU A N 1
ATOM 564 C CA . GLU A 1 69 ? -18.878 4.808 10.481 1.00 72.81 69 GLU A CA 1
ATOM 565 C C . GLU A 1 69 ? -19.048 4.597 8.980 1.00 72.81 69 GLU A C 1
ATOM 567 O O . GLU A 1 69 ? -18.595 3.587 8.434 1.00 72.81 69 GLU A O 1
ATOM 572 N N . ASP A 1 70 ? -19.655 5.570 8.305 1.00 70.81 70 ASP A N 1
ATOM 573 C CA . ASP A 1 70 ? -19.615 5.618 6.851 1.00 70.81 70 ASP A CA 1
ATOM 574 C C . ASP A 1 70 ? -18.208 6.038 6.401 1.00 70.81 70 ASP A C 1
ATOM 576 O O . ASP A 1 70 ? -17.635 7.010 6.897 1.00 70.81 70 ASP A O 1
ATOM 580 N N . VAL A 1 71 ? -17.632 5.311 5.443 1.00 69.88 71 VAL A N 1
ATOM 581 C CA . VAL A 1 71 ? -16.290 5.596 4.906 1.00 69.88 71 VAL A CA 1
ATOM 582 C C . VAL A 1 71 ? -16.211 7.017 4.329 1.00 69.88 71 VAL A C 1
ATOM 584 O O . VAL A 1 71 ? -15.168 7.664 4.443 1.00 69.88 71 VAL A O 1
ATOM 587 N N . CYS A 1 72 ? -17.306 7.532 3.761 1.00 70.19 72 CYS A N 1
ATOM 588 C CA . CYS A 1 72 ? -17.383 8.890 3.222 1.00 70.19 72 CYS A CA 1
ATOM 589 C C . CYS A 1 72 ? -17.297 9.959 4.314 1.00 70.19 72 CYS A C 1
ATOM 591 O O . CYS A 1 72 ? -16.795 11.048 4.044 1.00 70.19 72 CYS A O 1
ATOM 593 N N . ASP A 1 73 ? -17.764 9.664 5.529 1.00 71.50 73 ASP A N 1
ATOM 594 C CA . ASP A 1 73 ? -17.688 10.598 6.656 1.00 71.50 73 ASP A CA 1
ATOM 595 C C . ASP A 1 73 ? -16.254 10.699 7.201 1.00 71.50 73 ASP A C 1
ATOM 597 O O . ASP A 1 73 ? -15.865 1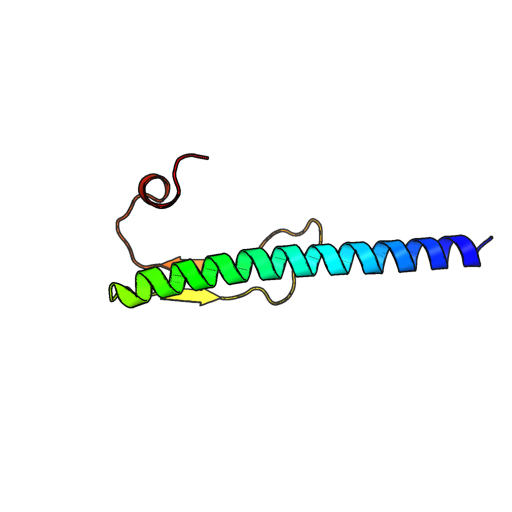1.732 7.743 1.00 71.50 73 ASP A O 1
ATOM 601 N N . VAL A 1 74 ? -15.450 9.646 7.019 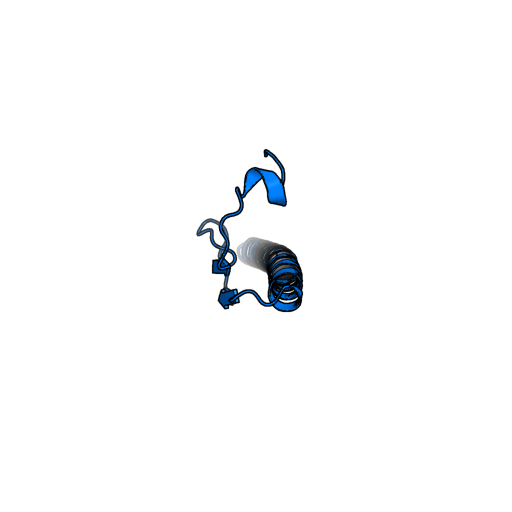1.00 71.19 74 VAL A N 1
ATOM 602 C CA . VAL A 1 74 ? -14.065 9.567 7.508 1.00 71.19 74 VAL A CA 1
ATOM 603 C C . VAL A 1 74 ? -13.062 10.105 6.485 1.00 71.19 74 VAL A C 1
ATOM 605 O O . VAL A 1 74 ? -12.153 10.852 6.844 1.00 71.19 74 VAL A O 1
ATOM 608 N N . PHE A 1 75 ? -13.208 9.735 5.209 1.00 75.62 75 PHE A N 1
ATOM 609 C CA . PHE A 1 75 ? -12.223 10.047 4.161 1.00 75.62 75 PHE A CA 1
ATOM 610 C C . PHE A 1 75 ? -12.718 11.059 3.120 1.00 75.62 75 PHE A C 1
ATOM 612 O O . PHE A 1 75 ? -11.963 11.438 2.224 1.00 75.62 75 PHE A O 1
ATOM 619 N N . GLY A 1 76 ? -13.960 11.531 3.248 1.00 69.31 76 GLY A N 1
ATOM 620 C CA . GLY A 1 76 ? -14.604 12.383 2.255 1.00 69.31 76 GLY A CA 1
ATOM 621 C C . GLY A 1 76 ? -15.100 11.596 1.040 1.00 69.31 76 GLY A C 1
ATOM 622 O O . GLY A 1 76 ? -14.795 10.418 0.851 1.00 69.31 76 GLY A O 1
ATOM 623 N N . ARG A 1 77 ? -15.894 12.256 0.192 1.00 62.81 77 ARG A N 1
ATOM 624 C CA . ARG A 1 77 ? -16.272 11.702 -1.114 1.00 62.81 77 ARG A CA 1
ATOM 625 C C . ARG A 1 77 ? -15.124 11.921 -2.096 1.00 62.81 77 ARG A C 1
ATOM 627 O O . ARG A 1 77 ? -14.727 13.065 -2.309 1.00 62.81 77 ARG A O 1
ATOM 634 N N . THR A 1 78 ? -14.622 10.828 -2.664 1.00 53.97 78 THR A N 1
ATOM 635 C CA . THR A 1 78 ? -13.745 10.824 -3.848 1.00 53.97 78 THR A CA 1
ATOM 636 C C . THR A 1 78 ? -14.460 11.350 -5.080 1.00 53.97 78 THR A C 1
ATOM 638 O O . THR A 1 78 ? -15.645 10.973 -5.253 1.00 53.97 78 THR A O 1
#

Secondary structure (DSSP, 8-state):
-HHHHHHHHHHHHHHHHHHHHHHHHHHHHHHHHHHHHHHHTT--EEEEE-S---TTT---EEEEE-----HHHHH---

Sequence (78 aa):
MGYELKDLWAKTDARVRSLEQEIVDTFINFLREVAKHYLQQGRLVYFRENTVVHYGEGGFGKLTIEGNEDVCDVFGRT

Nearest PDB structures (foldseek):
  8v1y-assembly1_D  TM=3.660E-01  e=2.660E+00  Escherichia coli
  3viq-assembly1_A  TM=2.900E-01  e=4.574E+00  Schizosaccharomyces pombe 972h-
  3viq-assembly2_C  TM=3.106E-01  e=5.604E+00  Schizosaccharomyces pombe 972h-